Protein AF-A0A368GXM8-F1 (afdb_monomer)

Sequence (60 aa):
MCDVIIVVVRLEFGGASKHVLTNAGSSRMVFKVKCSNNSLFKVSPVYSFLDSGASMDLQV

Radius of gyration: 12.12 Å; Cα contacts (8 Å, |Δi|>4): 112; chains: 1; bounding box: 36×15×29 Å

Foldseek 3Di:
DADEAEAEDDDPDDDKDKDKDFACDQAKHKYAYDYPDPPRADWPPRIDIAGHGGMDIIMD

Solvent-accessible surface area (backbone atoms only — not comparable to full-atom values): 3762 Å² total; per-residue (Å²): 138,75,62,70,48,73,47,75,57,84,77,94,65,95,73,80,49,84,44,79,52,67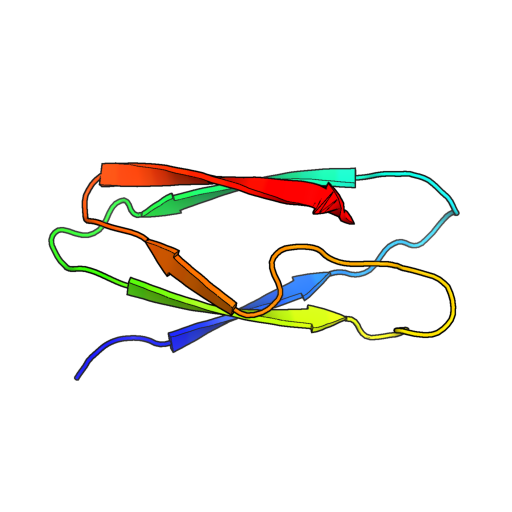,34,88,46,94,54,65,35,40,39,41,52,45,64,85,53,72,88,85,45,68,62,44,73,46,62,50,78,40,48,52,69,34,71,45,77,36,40,55

Nearest PDB structures (foldseek):
  6lp4-assembly1_A  TM=7.400E-01  e=2.585E-02  Saccharomyces cerevisiae S288C
  8hqu-assembly1_A  TM=7.344E-01  e=3.092E-02  Saccharomyces cerevisiae
  2bvu-assembly3_C  TM=7.734E-01  e=6.328E-02  Ascaris suum
  1msp-assembly1_A  TM=7.753E-01  e=8.528E-02  Ascaris suum
  1grw-assembly2_B  TM=7.280E-01  e=7.130E-02  Caenorhabditis elegans

pLDDT: mean 77.15, std 11.15, range [42.94, 90.06]

Organism: Ancylostoma caninum (NCBI:txid29170)

Secondary structure (DSSP, 8-state):
---EEEEEE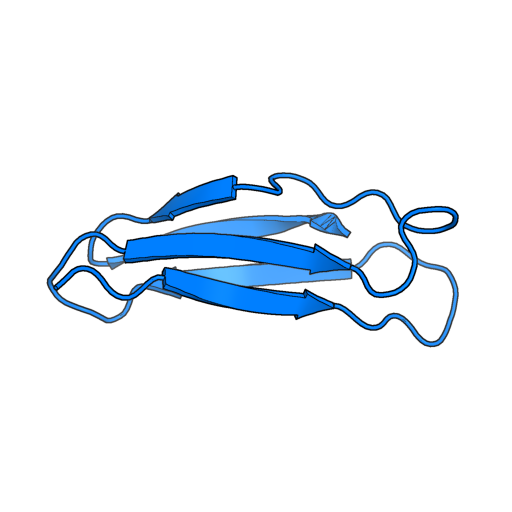--SSSS--EEEEE--SSS-EEEEEEES-TTT---B-SEEEE-TT-EEEEE-

Mean predicted aligned error: 6.26 Å

InterPro domains:
  IPR000535 Major sperm protein (MSP) domain [PF00635] (15-60)
  IPR000535 Major sperm protein (MSP) domain [PS50202] (1-60)
  IPR008962 PapD-like superfamily [SSF49354] (8-60)
  IPR013783 Immunoglobulin-like fold [G3DSA:2.60.40.10] (6-60)
  IPR051774 Sperm-specific class P [PTHR22947] (14-60)

Structure (mmCIF, N/CA/C/O backbone):
data_AF-A0A368GXM8-F1
#
_entry.id   AF-A0A368GXM8-F1
#
loop_
_atom_site.group_PDB
_atom_site.id
_atom_site.type_symbol
_atom_site.label_atom_id
_atom_site.label_alt_id
_atom_site.label_comp_id
_atom_site.label_asym_id
_atom_site.label_entity_id
_atom_site.label_seq_id
_atom_site.pdbx_PDB_ins_code
_atom_site.Cartn_x
_atom_site.Cartn_y
_atom_site.Cartn_z
_atom_site.occupancy
_atom_site.B_iso_or_equiv
_atom_site.auth_seq_id
_atom_site.auth_comp_id
_atom_site.auth_asym_id
_atom_site.auth_atom_id
_atom_site.pdbx_PDB_model_num
ATOM 1 N N . MET A 1 1 ? -22.629 0.345 0.952 1.00 46.1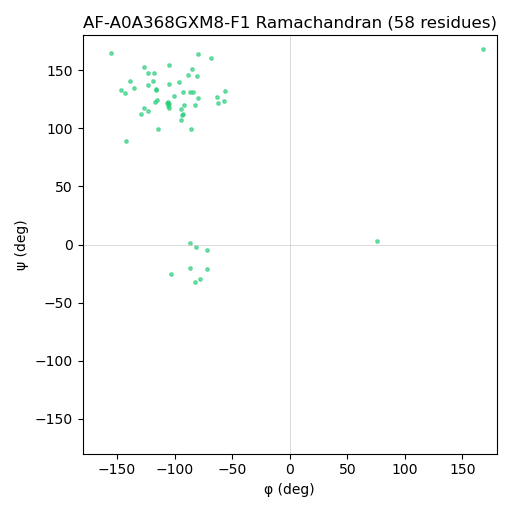2 1 MET A N 1
ATOM 2 C CA . MET A 1 1 ? -21.858 0.906 -0.175 1.00 46.12 1 MET A CA 1
ATOM 3 C C . MET A 1 1 ? -20.422 0.952 0.316 1.00 46.12 1 MET A C 1
ATOM 5 O O . MET A 1 1 ? -20.134 1.748 1.189 1.00 46.12 1 MET A O 1
ATOM 9 N N . CYS A 1 2 ? -19.610 -0.040 -0.044 1.00 42.94 2 CYS A N 1
ATOM 10 C CA . CYS A 1 2 ? -18.273 -0.221 0.526 1.00 42.94 2 CYS A CA 1
ATOM 11 C C . CYS A 1 2 ? -17.287 0.502 -0.389 1.00 42.94 2 CYS A C 1
ATOM 13 O O . CYS A 1 2 ? -17.146 0.108 -1.546 1.00 42.94 2 CYS A O 1
ATOM 15 N N . ASP A 1 3 ? -16.673 1.579 0.088 1.00 54.03 3 ASP A N 1
ATOM 16 C CA . ASP A 1 3 ? -15.768 2.394 -0.716 1.00 54.03 3 ASP A CA 1
ATOM 17 C C . ASP A 1 3 ? -14.547 1.576 -1.160 1.00 54.03 3 ASP A C 1
ATOM 19 O O . ASP A 1 3 ? -13.812 1.017 -0.341 1.00 54.03 3 ASP A O 1
ATOM 23 N N . VAL A 1 4 ? -14.352 1.482 -2.480 1.00 56.47 4 VAL A N 1
ATOM 24 C CA . VAL A 1 4 ? -13.165 0.866 -3.080 1.00 56.47 4 VAL A CA 1
ATOM 25 C C . VAL A 1 4 ? -12.152 1.966 -3.363 1.00 56.47 4 VAL A C 1
ATOM 27 O O . VAL A 1 4 ? -12.327 2.746 -4.298 1.00 56.47 4 VAL A O 1
ATOM 30 N N . ILE A 1 5 ? -11.077 2.026 -2.580 1.00 66.38 5 ILE A N 1
ATOM 31 C CA . ILE A 1 5 ? -10.014 3.017 -2.785 1.00 66.38 5 ILE A CA 1
ATOM 32 C C . ILE A 1 5 ? -9.065 2.504 -3.878 1.00 66.38 5 ILE A C 1
ATOM 34 O O . ILE A 1 5 ? -8.467 1.432 -3.748 1.00 66.38 5 ILE A O 1
ATOM 38 N N . ILE A 1 6 ? -8.924 3.259 -4.975 1.00 68.06 6 ILE A N 1
ATOM 39 C CA . ILE A 1 6 ? -7.936 2.972 -6.026 1.00 68.06 6 ILE A CA 1
ATOM 40 C C . ILE A 1 6 ? -6.665 3.764 -5.734 1.00 68.06 6 ILE A C 1
ATOM 42 O O . ILE A 1 6 ? -6.650 4.986 -5.858 1.00 68.06 6 ILE A O 1
ATOM 46 N N . VAL A 1 7 ? -5.589 3.064 -5.383 1.00 69.38 7 VAL A N 1
ATOM 47 C CA . VAL A 1 7 ? -4.274 3.679 -5.153 1.00 69.38 7 VAL A CA 1
ATOM 48 C C . VAL A 1 7 ? -3.497 3.646 -6.467 1.00 69.38 7 VAL A C 1
ATOM 50 O O . VAL A 1 7 ? -3.278 2.564 -7.014 1.00 69.38 7 VAL A O 1
ATOM 53 N N . VAL A 1 8 ? -3.100 4.810 -6.989 1.00 65.69 8 VAL A N 1
ATOM 54 C CA . VAL A 1 8 ? -2.254 4.910 -8.190 1.00 65.69 8 VAL A CA 1
ATOM 55 C C . VAL A 1 8 ? -0.841 5.275 -7.774 1.00 65.69 8 VAL A C 1
ATOM 57 O O . VAL A 1 8 ? -0.620 6.349 -7.222 1.00 65.69 8 VAL A O 1
ATOM 60 N N . VAL A 1 9 ? 0.112 4.386 -8.047 1.00 67.94 9 VAL A N 1
ATOM 61 C CA . VAL A 1 9 ? 1.523 4.626 -7.723 1.00 67.94 9 VAL A CA 1
ATOM 62 C C . VAL A 1 9 ? 2.277 5.059 -8.975 1.00 67.94 9 VAL A C 1
ATOM 64 O O . VAL A 1 9 ? 2.222 4.382 -10.006 1.00 67.94 9 VAL A O 1
ATOM 67 N N . ARG A 1 10 ? 2.998 6.181 -8.874 1.00 65.06 10 ARG A N 1
ATOM 68 C CA . ARG A 1 10 ? 3.907 6.697 -9.902 1.00 65.06 10 ARG A CA 1
ATOM 69 C C . ARG A 1 10 ? 5.298 6.845 -9.292 1.00 65.06 10 ARG A C 1
ATOM 71 O O . ARG A 1 10 ? 5.481 7.643 -8.382 1.00 65.06 10 ARG A O 1
ATOM 78 N N . LEU A 1 11 ? 6.254 6.070 -9.793 1.00 64.88 11 LEU A N 1
ATOM 79 C CA . LEU A 1 11 ? 7.665 6.196 -9.439 1.00 64.88 11 LEU A CA 1
ATOM 80 C C . LEU A 1 11 ? 8.378 6.871 -10.611 1.00 64.88 11 LEU A C 1
ATOM 82 O O . LEU A 1 11 ? 8.307 6.389 -11.741 1.00 64.88 11 LEU A O 1
ATOM 86 N N . GLU A 1 12 ? 8.995 8.023 -10.355 1.00 63.69 12 GLU A N 1
ATOM 87 C CA . GLU A 1 12 ? 9.674 8.819 -11.389 1.00 63.69 12 GLU A CA 1
ATOM 88 C C . GLU A 1 12 ? 11.131 8.385 -11.600 1.00 63.69 12 GLU A C 1
ATOM 90 O O . GLU A 1 12 ? 11.686 8.596 -12.674 1.00 63.69 12 GLU A O 1
ATOM 95 N N . PHE A 1 13 ? 11.726 7.700 -10.619 1.00 59.62 13 PHE A N 1
ATOM 96 C CA . PHE A 1 13 ? 13.082 7.159 -10.678 1.00 59.62 13 PHE A CA 1
ATOM 97 C C . PHE A 1 13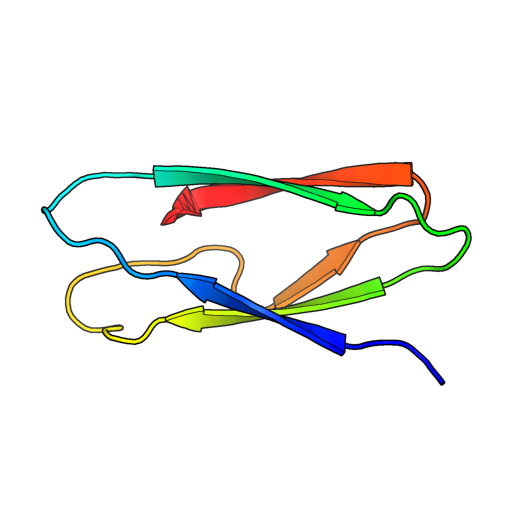 ? 13.098 5.757 -10.057 1.00 59.62 13 PHE A C 1
ATOM 99 O O . PHE A 1 13 ? 12.389 5.501 -9.084 1.00 59.62 13 PHE A O 1
ATOM 106 N N . GLY A 1 14 ? 13.852 4.831 -10.659 1.00 62.31 14 GLY A N 1
ATOM 107 C CA . GLY A 1 14 ? 13.898 3.429 -10.233 1.00 62.31 14 GLY A CA 1
ATOM 108 C C . GLY A 1 14 ? 14.299 3.282 -8.761 1.00 62.31 14 GLY A C 1
ATOM 109 O O . GLY A 1 14 ? 15.263 3.896 -8.314 1.00 62.31 14 GLY A O 1
ATOM 110 N N . GLY A 1 15 ? 13.553 2.471 -8.013 1.00 68.69 15 GLY A N 1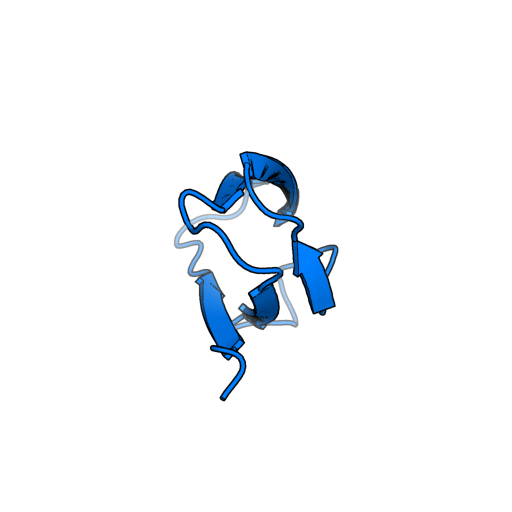
ATOM 111 C CA . GLY A 1 15 ? 13.751 2.254 -6.582 1.00 68.69 15 GLY A CA 1
ATOM 112 C C . GLY A 1 15 ? 12.568 1.507 -5.969 1.00 68.69 15 GLY A C 1
ATOM 113 O O . GLY A 1 15 ? 11.539 1.351 -6.621 1.00 68.69 15 GLY A O 1
ATOM 114 N N . ALA A 1 16 ? 12.727 1.043 -4.729 1.00 72.31 16 ALA A N 1
ATOM 115 C CA . ALA A 1 16 ? 11.637 0.456 -3.954 1.00 72.31 16 ALA A CA 1
ATOM 116 C C . ALA A 1 16 ? 10.973 1.542 -3.101 1.00 72.31 16 ALA A C 1
ATOM 118 O O . ALA A 1 16 ? 11.668 2.274 -2.393 1.00 72.31 16 ALA A O 1
ATOM 119 N N . SER A 1 17 ? 9.644 1.625 -3.134 1.00 75.38 17 SER A N 1
ATOM 120 C CA . SER A 1 17 ? 8.883 2.552 -2.290 1.00 75.38 17 SER A CA 1
ATOM 121 C C . SER A 1 17 ? 7.995 1.791 -1.314 1.00 75.38 17 SER A C 1
ATOM 123 O O . SER A 1 17 ? 7.288 0.856 -1.694 1.00 75.38 17 SER A O 1
ATOM 125 N N . LYS A 1 18 ? 8.024 2.195 -0.039 1.00 80.38 18 LYS A N 1
ATOM 126 C CA . LYS A 1 18 ? 7.130 1.679 1.003 1.00 80.38 18 LYS A CA 1
ATOM 127 C C . LYS A 1 18 ? 6.082 2.731 1.328 1.00 80.38 18 LYS A C 1
ATOM 129 O O . LYS A 1 18 ? 6.423 3.842 1.725 1.00 80.38 18 LYS A O 1
ATOM 134 N N . HIS A 1 19 ? 4.817 2.364 1.191 1.00 82.69 19 HIS A N 1
ATOM 135 C CA . HIS A 1 19 ? 3.680 3.204 1.545 1.00 82.69 19 HIS A CA 1
ATOM 136 C C . HIS A 1 19 ? 2.861 2.525 2.637 1.00 82.69 19 HIS A C 1
ATOM 138 O O . HIS A 1 19 ? 2.652 1.320 2.579 1.00 82.69 19 HIS A O 1
ATOM 144 N N . VAL A 1 20 ? 2.358 3.292 3.601 1.00 85.12 20 VAL A N 1
ATOM 145 C CA . VAL A 1 20 ? 1.466 2.770 4.643 1.00 85.12 20 VAL A CA 1
ATOM 146 C C . VAL A 1 20 ? 0.050 3.241 4.347 1.00 85.12 20 VAL A C 1
ATOM 148 O O . VAL A 1 20 ? -0.221 4.440 4.298 1.00 85.12 20 VAL A O 1
ATOM 151 N N . LEU A 1 21 ? -0.850 2.289 4.131 1.00 85.00 21 LEU A N 1
ATOM 152 C CA . LEU A 1 21 ? -2.281 2.527 3.985 1.00 85.00 21 LEU A CA 1
ATOM 153 C C . LEU A 1 21 ? -2.938 2.338 5.345 1.00 85.00 21 LEU A C 1
ATOM 155 O O . LEU A 1 21 ? -2.923 1.230 5.869 1.00 85.00 21 LEU A O 1
ATOM 159 N N . THR A 1 22 ? -3.532 3.394 5.897 1.00 86.62 22 THR A N 1
ATOM 160 C CA . THR A 1 22 ? -4.254 3.345 7.178 1.00 86.62 22 THR A CA 1
ATOM 161 C C . THR A 1 22 ? -5.728 3.626 6.948 1.00 86.62 22 THR A C 1
ATOM 163 O O . THR A 1 22 ? -6.088 4.670 6.403 1.00 86.62 22 THR A O 1
ATOM 166 N N . ASN A 1 23 ? -6.589 2.710 7.387 1.00 87.19 23 ASN A N 1
ATOM 167 C CA . ASN A 1 23 ? -8.027 2.927 7.374 1.00 87.19 23 ASN A CA 1
ATOM 168 C C . ASN A 1 23 ? -8.445 3.663 8.651 1.00 87.19 23 ASN A C 1
ATOM 170 O O . ASN A 1 23 ? -8.606 3.050 9.703 1.00 87.19 23 ASN A O 1
ATOM 174 N N . ALA A 1 24 ? -8.632 4.979 8.552 1.00 85.62 24 ALA A N 1
ATOM 175 C CA . ALA A 1 24 ? -9.158 5.801 9.645 1.00 85.62 24 ALA A CA 1
ATOM 176 C C . ALA A 1 24 ? -10.697 5.750 9.766 1.00 85.62 24 ALA A C 1
ATOM 178 O O . ALA A 1 24 ? -11.269 6.388 10.649 1.00 85.62 24 ALA A O 1
ATOM 179 N N . GLY A 1 25 ? -11.378 5.033 8.868 1.00 83.44 25 GLY A N 1
ATOM 180 C CA . GLY A 1 25 ? -12.820 4.836 8.911 1.00 83.44 25 GLY A CA 1
ATOM 181 C C . GLY A 1 25 ? -13.236 3.764 9.918 1.00 83.44 25 GLY A C 1
ATOM 182 O O . GLY A 1 25 ? -12.435 2.936 10.339 1.00 83.44 25 GLY A O 1
ATOM 183 N N . SER A 1 26 ? -14.525 3.760 10.260 1.00 84.00 26 SER A N 1
ATOM 184 C CA . SER A 1 26 ? -15.153 2.792 11.173 1.00 84.00 26 SER A CA 1
ATOM 185 C C . SER A 1 26 ? -15.638 1.506 10.489 1.00 84.00 26 SER A C 1
ATOM 187 O O . SER A 1 26 ? -16.228 0.639 11.132 1.00 84.00 26 SER A O 1
ATOM 189 N N . SER A 1 27 ? -15.423 1.376 9.177 1.00 86.62 27 SER A N 1
ATOM 190 C CA . SER A 1 27 ? -15.884 0.247 8.367 1.00 86.62 27 SER A CA 1
ATOM 191 C C . SER A 1 27 ? -14.728 -0.376 7.593 1.00 86.62 27 SER A C 1
ATOM 193 O O . SER A 1 27 ? -13.755 0.301 7.259 1.00 86.62 27 SER A O 1
ATOM 195 N N . ARG A 1 28 ? -14.840 -1.673 7.288 1.00 86.06 28 ARG A N 1
ATOM 196 C CA . ARG A 1 28 ? -13.867 -2.385 6.453 1.00 86.06 28 ARG A CA 1
ATOM 197 C C . ARG A 1 28 ? -13.856 -1.775 5.054 1.00 86.06 28 ARG A C 1
ATOM 199 O O . ARG A 1 28 ? -14.890 -1.707 4.388 1.00 86.06 28 ARG A O 1
ATOM 206 N N . MET A 1 29 ? -12.666 -1.410 4.598 1.00 85.50 29 MET A N 1
ATOM 207 C CA . MET A 1 29 ? -12.436 -0.902 3.255 1.00 85.50 29 MET A CA 1
ATOM 208 C C . MET A 1 29 ? -11.769 -1.959 2.388 1.00 85.50 29 MET A C 1
ATOM 210 O O . MET A 1 29 ? -11.082 -2.869 2.859 1.00 85.50 29 MET A O 1
ATOM 214 N N . VAL A 1 30 ? -11.989 -1.826 1.089 1.00 85.62 30 VAL A N 1
ATOM 215 C CA . VAL A 1 30 ? -11.342 -2.641 0.071 1.00 85.62 30 VAL A CA 1
ATOM 216 C C . VAL A 1 30 ? -10.501 -1.704 -0.769 1.00 85.62 30 VAL A C 1
ATOM 218 O O . VAL A 1 30 ? -10.987 -0.658 -1.191 1.00 85.62 30 VAL A O 1
ATOM 221 N N . PHE A 1 31 ? -9.258 -2.069 -1.053 1.00 84.56 31 PHE A N 1
ATOM 222 C CA . PHE A 1 31 ? -8.441 -1.279 -1.963 1.00 84.56 31 PHE A CA 1
ATOM 223 C C . PHE A 1 31 ? -7.938 -2.115 -3.131 1.00 84.56 31 PHE A C 1
ATOM 225 O O . PHE A 1 31 ? -7.683 -3.315 -3.015 1.00 84.56 31 PHE A O 1
ATOM 232 N N . LYS A 1 32 ? -7.795 -1.448 -4.277 1.00 84.62 32 LYS A N 1
ATOM 233 C CA . LYS A 1 32 ? -7.163 -2.003 -5.471 1.00 84.62 32 LYS A CA 1
ATOM 234 C C . LYS A 1 32 ? -6.066 -1.061 -5.927 1.00 84.62 32 LYS A C 1
ATOM 236 O O . LYS A 1 32 ? -6.338 0.070 -6.323 1.00 84.62 32 LYS A O 1
ATOM 241 N N . VAL A 1 33 ? -4.834 -1.541 -5.926 1.00 83.81 33 VAL A N 1
ATOM 242 C CA . VAL A 1 33 ? -3.697 -0.768 -6.409 1.00 83.81 33 VAL A CA 1
ATOM 243 C C . VAL A 1 33 ? -3.606 -0.911 -7.923 1.00 83.81 33 VAL A C 1
ATOM 245 O O . VAL A 1 33 ? -3.688 -2.011 -8.470 1.00 83.81 33 VAL A O 1
ATOM 248 N N . LYS A 1 34 ? -3.476 0.214 -8.620 1.00 79.38 34 LYS A N 1
ATOM 249 C CA . LYS A 1 34 ? -3.214 0.263 -10.058 1.00 79.38 34 LYS A CA 1
ATOM 250 C C . LYS A 1 34 ? -1.868 0.939 -10.265 1.00 79.38 34 LYS A C 1
ATOM 252 O O . LYS A 1 34 ? -1.669 2.068 -9.833 1.00 79.38 34 LYS A O 1
ATOM 257 N N . CYS A 1 35 ? -0.944 0.262 -10.931 1.00 74.81 35 CYS A N 1
ATOM 258 C CA . CYS A 1 35 ? 0.314 0.874 -11.336 1.00 74.81 35 CYS A CA 1
ATOM 259 C C . CYS A 1 35 ? 0.200 1.356 -12.783 1.00 74.81 35 CYS A C 1
ATOM 261 O O . CYS A 1 35 ? -0.369 0.665 -13.630 1.00 74.81 35 CYS A O 1
ATOM 263 N N . SER A 1 36 ? 0.754 2.532 -13.070 1.00 72.50 36 SER A N 1
ATOM 264 C CA . SER A 1 36 ? 0.798 3.074 -14.431 1.00 72.50 36 SER A CA 1
ATOM 265 C C . SER A 1 36 ? 1.791 2.330 -15.332 1.00 72.50 36 SER A C 1
ATOM 267 O O . SER A 1 36 ? 1.664 2.392 -16.551 1.00 72.50 36 SER A O 1
ATOM 269 N N . ASN A 1 37 ? 2.772 1.619 -14.758 1.00 70.94 37 ASN A N 1
ATOM 270 C CA . ASN A 1 37 ? 3.748 0.830 -15.507 1.00 70.94 37 ASN A CA 1
ATOM 271 C C . ASN A 1 37 ? 4.080 -0.487 -14.785 1.00 70.94 37 ASN A C 1
ATOM 273 O O . ASN A 1 37 ? 5.031 -0.577 -14.014 1.00 70.94 37 ASN A O 1
ATOM 277 N N . ASN A 1 38 ? 3.306 -1.528 -15.087 1.00 70.44 38 ASN A N 1
ATOM 278 C CA . ASN A 1 38 ? 3.499 -2.876 -14.542 1.00 70.44 38 ASN A CA 1
ATOM 279 C C . ASN A 1 38 ? 4.729 -3.617 -15.108 1.00 70.44 38 ASN A C 1
ATOM 281 O O . ASN A 1 38 ? 4.996 -4.738 -14.686 1.00 70.44 38 ASN A O 1
ATOM 285 N N . SER A 1 39 ? 5.437 -3.043 -16.090 1.00 71.69 39 SER A N 1
ATOM 286 C CA . SER A 1 39 ? 6.622 -3.663 -16.700 1.00 71.69 39 SER A CA 1
ATOM 287 C C . SER A 1 39 ? 7.884 -3.428 -15.864 1.00 71.69 39 SER A C 1
ATOM 289 O O . SER A 1 39 ? 8.768 -4.277 -15.813 1.00 71.69 39 SER A O 1
ATOM 291 N N . LEU A 1 40 ? 7.955 -2.277 -15.185 1.00 69.81 40 LEU A N 1
ATOM 292 C CA . LEU A 1 40 ? 9.123 -1.859 -14.402 1.00 69.81 40 LEU A CA 1
ATOM 293 C C . LEU A 1 40 ? 8.942 -2.039 -12.891 1.00 69.81 40 LEU A C 1
ATOM 295 O O . LEU A 1 40 ? 9.931 -2.188 -12.180 1.00 69.81 40 LEU A O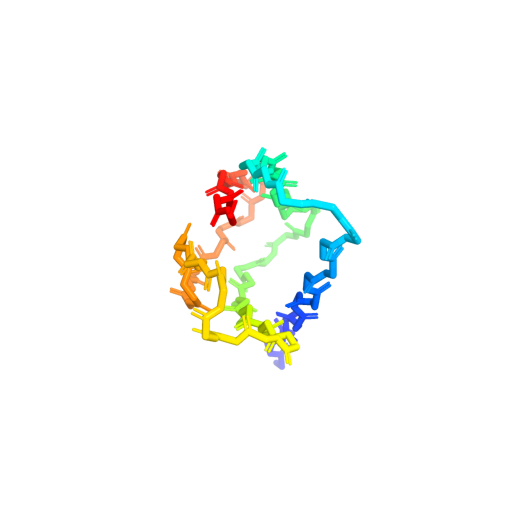 1
ATOM 299 N N . PHE A 1 41 ? 7.700 -2.024 -12.400 1.00 72.44 41 PHE A N 1
ATOM 300 C CA . PHE A 1 41 ? 7.402 -1.988 -10.968 1.00 72.44 41 PHE A CA 1
ATOM 301 C C . PHE A 1 41 ? 6.521 -3.158 -10.556 1.00 72.44 41 PHE A C 1
ATOM 303 O O . PHE A 1 41 ? 5.551 -3.496 -11.24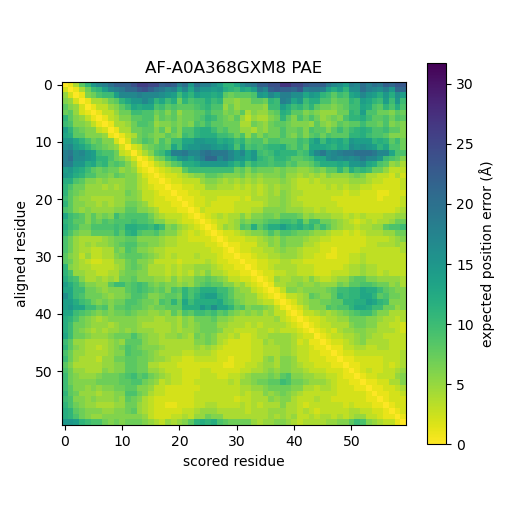2 1.00 72.44 41 PHE A O 1
ATOM 310 N N . LYS A 1 42 ? 6.851 -3.771 -9.416 1.00 77.19 42 LYS A N 1
ATOM 311 C CA . LYS A 1 42 ? 6.128 -4.928 -8.894 1.00 77.19 42 LYS A CA 1
ATOM 312 C C . LYS A 1 42 ? 5.453 -4.553 -7.590 1.00 77.19 42 LYS A C 1
ATOM 314 O O . LYS A 1 42 ? 6.049 -4.588 -6.523 1.00 77.19 42 LYS A O 1
ATOM 319 N N . VAL A 1 43 ? 4.165 -4.266 -7.698 1.00 80.06 43 VAL A N 1
ATOM 320 C CA . VAL A 1 43 ? 3.350 -3.882 -6.552 1.00 80.06 43 VAL A CA 1
ATOM 321 C C . VAL A 1 43 ? 2.789 -5.108 -5.848 1.00 80.06 43 VAL A C 1
ATOM 323 O O . VAL A 1 43 ? 2.194 -5.978 -6.487 1.00 80.06 43 VAL A O 1
ATOM 326 N N . SER A 1 44 ? 2.929 -5.156 -4.526 1.00 80.69 44 SER A N 1
ATOM 327 C CA . SER A 1 44 ? 2.313 -6.185 -3.693 1.00 80.69 44 SER A CA 1
ATOM 328 C C . SER A 1 44 ? 1.915 -5.627 -2.322 1.00 80.69 44 SER A C 1
ATOM 330 O O . SER A 1 44 ? 2.749 -4.991 -1.674 1.00 80.69 44 SER A O 1
ATOM 332 N N . PRO A 1 45 ? 0.688 -5.903 -1.835 1.00 84.69 45 PRO A N 1
ATOM 333 C CA . PRO A 1 45 ? -0.425 -6.595 -2.508 1.00 84.69 45 PRO A CA 1
ATOM 334 C C . PRO A 1 45 ? -1.227 -5.683 -3.469 1.00 84.69 45 PRO A C 1
ATOM 336 O O . PRO A 1 45 ? -1.440 -4.506 -3.195 1.00 84.69 45 PRO A O 1
ATOM 339 N N . VAL A 1 46 ? -1.724 -6.227 -4.592 1.00 83.81 46 VAL A N 1
ATOM 340 C CA . VAL A 1 46 ? -2.530 -5.472 -5.591 1.00 83.81 46 VAL A CA 1
ATOM 341 C C . VAL A 1 46 ? -3.983 -5.280 -5.146 1.00 83.81 46 VAL A C 1
ATOM 343 O O . VAL A 1 46 ? -4.634 -4.304 -5.517 1.00 83.81 46 VAL A O 1
ATOM 346 N N . TYR A 1 47 ? -4.508 -6.211 -4.357 1.00 86.44 47 TYR A N 1
ATOM 347 C CA . TYR A 1 47 ? -5.854 -6.151 -3.806 1.00 86.44 47 TYR A CA 1
ATOM 348 C C . TYR A 1 47 ? -5.832 -6.720 -2.398 1.00 86.44 47 TYR A C 1
ATOM 350 O O . TYR A 1 47 ? -5.297 -7.807 -2.185 1.00 86.44 47 TYR A O 1
ATOM 358 N N . SER A 1 48 ? -6.408 -5.989 -1.450 1.00 87.38 48 SER A N 1
ATOM 359 C CA . SER A 1 48 ? -6.584 -6.481 -0.091 1.00 87.38 48 SER A CA 1
ATOM 360 C C . SER A 1 48 ? -7.740 -5.773 0.603 1.00 87.38 48 SER A C 1
ATOM 362 O O . SER A 1 48 ? -8.230 -4.721 0.179 1.00 87.38 48 SER A O 1
ATOM 364 N N . PHE A 1 49 ? -8.157 -6.383 1.702 1.00 87.81 49 PHE A N 1
ATOM 365 C CA . PHE A 1 49 ? -9.050 -5.799 2.684 1.00 87.81 49 PHE A CA 1
ATOM 366 C C . PHE A 1 49 ? -8.227 -5.032 3.717 1.00 87.81 49 PHE A C 1
ATOM 368 O O . PHE A 1 49 ? -7.112 -5.441 4.052 1.00 87.81 49 PHE A O 1
ATOM 375 N N . LEU A 1 50 ? -8.785 -3.930 4.210 1.00 88.62 50 LEU A N 1
ATOM 376 C CA . LEU A 1 50 ? -8.233 -3.157 5.311 1.00 88.62 50 LEU A CA 1
ATOM 377 C C . LEU A 1 50 ? -9.333 -2.937 6.348 1.00 88.62 50 LEU A C 1
ATOM 379 O O . LEU A 1 50 ? -10.337 -2.269 6.086 1.00 88.62 50 LEU A O 1
ATOM 383 N N . ASP A 1 51 ? -9.165 -3.555 7.512 1.00 89.81 51 ASP A N 1
ATOM 384 C CA . ASP A 1 51 ? -10.114 -3.438 8.616 1.00 89.81 51 ASP A CA 1
ATOM 385 C C . ASP A 1 51 ? -10.115 -2.028 9.218 1.00 89.81 51 ASP A C 1
ATOM 387 O O . ASP A 1 51 ? -9.199 -1.236 9.000 1.00 89.81 51 ASP A O 1
ATOM 391 N N . SER A 1 52 ? -11.184 -1.693 9.939 1.00 89.06 52 SER A N 1
ATOM 392 C CA . SER A 1 52 ? -11.318 -0.410 10.638 1.00 89.06 52 SER A CA 1
ATOM 393 C C . SER A 1 52 ? -10.154 -0.212 11.611 1.00 89.06 52 SER A C 1
ATOM 395 O O . SER A 1 52 ? -9.950 -1.040 12.497 1.00 89.06 52 SER A O 1
ATOM 397 N N . GLY A 1 53 ? -9.405 0.882 11.470 1.00 88.69 53 GLY A N 1
ATOM 398 C CA . GLY A 1 53 ? -8.243 1.186 12.310 1.00 88.69 53 GLY A CA 1
ATOM 399 C C . GLY A 1 53 ? -6.981 0.381 11.987 1.00 88.69 53 GLY A C 1
ATOM 400 O O . GLY A 1 53 ? -5.976 0.541 12.676 1.00 88.69 53 GLY A O 1
ATOM 401 N N . ALA A 1 54 ? -7.004 -0.475 10.961 1.00 90.06 54 ALA A N 1
ATOM 402 C CA . ALA A 1 54 ? -5.835 -1.239 10.547 1.00 90.06 54 ALA A CA 1
ATOM 403 C C . ALA A 1 54 ? -4.939 -0.435 9.593 1.00 90.06 54 ALA A C 1
ATOM 405 O O . ALA A 1 54 ? -5.410 0.390 8.799 1.00 90.06 54 ALA A O 1
ATOM 406 N N . SER A 1 55 ? -3.645 -0.747 9.638 1.00 89.75 55 SER A N 1
ATOM 407 C CA . SER A 1 55 ? -2.644 -0.259 8.694 1.00 89.75 55 SER A CA 1
ATOM 408 C C . SER A 1 55 ? -2.026 -1.419 7.923 1.00 89.75 55 SER A C 1
ATOM 410 O O . SER A 1 55 ? -1.887 -2.521 8.450 1.00 89.75 55 SER A O 1
ATOM 412 N N . MET A 1 56 ? -1.653 -1.165 6.674 1.00 87.62 56 MET A N 1
ATOM 413 C CA . MET A 1 56 ? -1.016 -2.136 5.793 1.00 87.62 56 MET A CA 1
ATOM 414 C C . MET A 1 56 ? 0.154 -1.488 5.064 1.00 87.62 56 MET A C 1
ATOM 416 O O . MET A 1 56 ? 0.015 -0.401 4.499 1.00 87.62 56 MET A O 1
ATOM 420 N N 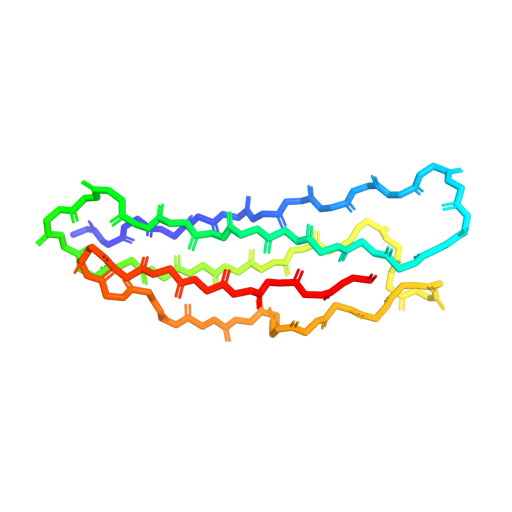. ASP A 1 57 ? 1.276 -2.197 5.014 1.00 86.50 57 ASP A N 1
ATOM 421 C CA . ASP A 1 57 ? 2.411 -1.833 4.179 1.00 86.50 57 ASP A CA 1
ATOM 422 C C . ASP A 1 57 ? 2.181 -2.260 2.725 1.00 86.50 57 ASP A C 1
ATOM 424 O O . ASP A 1 57 ? 1.937 -3.427 2.414 1.00 86.50 57 ASP A O 1
ATOM 428 N N . LEU A 1 58 ? 2.305 -1.298 1.821 1.00 83.62 58 LEU A N 1
ATOM 429 C CA . LEU A 1 58 ? 2.319 -1.488 0.384 1.00 83.62 58 LEU A CA 1
ATOM 430 C C . LEU A 1 58 ? 3.748 -1.300 -0.124 1.00 83.62 58 LEU A C 1
ATOM 432 O O . LEU A 1 58 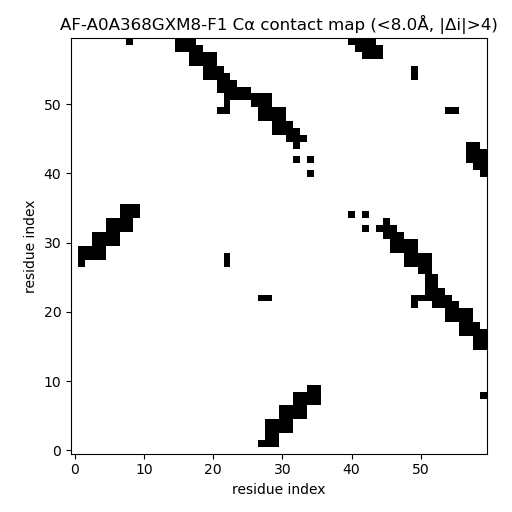? 4.343 -0.235 0.055 1.00 83.62 58 LEU A O 1
ATOM 436 N N . GLN A 1 59 ? 4.276 -2.331 -0.781 1.00 82.00 59 GLN A N 1
ATOM 437 C CA . GLN A 1 59 ? 5.570 -2.281 -1.457 1.00 82.00 59 GLN A CA 1
ATOM 438 C C . GLN A 1 59 ? 5.381 -2.194 -2.967 1.00 82.00 59 GLN A C 1
ATOM 440 O O . GLN A 1 59 ? 4.512 -2.862 -3.537 1.00 82.00 59 GLN A O 1
ATOM 445 N N . VAL A 1 60 ? 6.197 -1.341 -3.584 1.00 77.44 60 VAL A N 1
ATOM 446 C CA . VAL A 1 60 ? 6.195 -0.998 -5.011 1.00 77.44 60 VAL A CA 1
ATOM 447 C C . VAL A 1 60 ? 7.625 -1.064 -5.520 1.00 77.44 60 VAL A C 1
ATOM 449 O O . VAL A 1 60 ? 8.503 -0.512 -4.812 1.00 77.44 60 VAL A O 1
#